Protein AF-A0A923PJF1-F1 (afdb_monomer_lite)

Radius of gyration: 16.53 Å; chains: 1; bounding box: 33×25×52 Å

pLDDT: mean 77.62, std 10.17, range [39.12, 89.81]

Secondary structure (DSSP, 8-state):
--SSTTHHHHHHHHHHHHHHHHHHHHHTTS-SS--TTS--PPPPHHHHHHHHHHHHHHHHHHHHHHHTT----HHHHHHHHHHHHHHHHHHHHHHHHHH-

Sequence (100 aa):
MLNNQTKFSKISLVSSLITMALFLNLILPMPKTIKASEVIAQPSIILVVAIEIFCLSGIIMTGLSFMKKEPSTWFQWVGGGLNILLFIIIFGSIIFARTV

Foldseek 3Di:
DPPPLCVLLVLLQVLLVVLVVLVCVVPVVDDPDDDVPDDPDDPDPVSLVVSVVSLVVSQVSLVVNVVVCRPDDPSSVVSNVSSVVSCCVSVVVVVVVVVD

Structure (mmCIF, N/CA/C/O backbone):
data_AF-A0A923PJF1-F1
#
_entry.id   AF-A0A923PJF1-F1
#
loop_
_atom_site.group_PDB
_atom_site.id
_atom_site.type_symbol
_atom_site.label_atom_id
_atom_site.label_alt_id
_atom_site.label_comp_id
_atom_site.label_asym_id
_atom_site.label_entity_id
_atom_site.label_seq_id
_atom_site.pdbx_PDB_ins_code
_atom_site.Cartn_x
_atom_site.Cartn_y
_atom_site.Cartn_z
_atom_site.occupancy
_atom_site.B_iso_or_equiv
_atom_site.auth_seq_id
_atom_site.auth_comp_id
_atom_site.auth_asym_id
_atom_site.auth_atom_id
_atom_site.pdbx_PDB_model_num
ATOM 1 N N . MET A 1 1 ? -20.569 13.002 21.932 1.00 39.12 1 MET A N 1
ATOM 2 C CA . MET A 1 1 ? -19.175 12.536 22.146 1.00 39.12 1 MET A CA 1
ATOM 3 C C . MET A 1 1 ? -18.828 11.332 21.245 1.00 39.12 1 MET A C 1
ATOM 5 O O . MET A 1 1 ? -18.411 10.302 21.750 1.00 39.12 1 MET A O 1
ATOM 9 N N . LEU A 1 2 ? -18.969 11.427 19.910 1.00 44.78 2 LEU A N 1
ATOM 10 C CA . LEU A 1 2 ? -18.808 10.263 19.004 1.00 44.78 2 LEU A CA 1
ATOM 11 C C . LEU A 1 2 ? -17.687 10.395 17.947 1.00 44.78 2 LEU A C 1
ATOM 13 O O . LEU A 1 2 ? -17.545 9.532 17.091 1.00 44.78 2 LEU A O 1
ATOM 17 N N . ASN A 1 3 ? -16.882 11.465 17.974 1.00 53.88 3 ASN A N 1
ATOM 18 C CA . ASN A 1 3 ? -15.999 11.805 16.844 1.00 53.88 3 ASN A CA 1
ATOM 19 C C . ASN A 1 3 ? -14.542 11.295 16.968 1.00 53.88 3 ASN A C 1
ATOM 21 O O . ASN A 1 3 ? -13.770 11.394 16.021 1.00 53.88 3 ASN A O 1
ATOM 25 N N . ASN A 1 4 ? -14.139 10.739 18.119 1.00 59.56 4 ASN A N 1
ATOM 26 C CA . ASN A 1 4 ? -12.747 10.309 18.346 1.00 59.56 4 ASN A CA 1
ATOM 27 C C . ASN A 1 4 ? -12.492 8.805 18.170 1.00 59.56 4 ASN A C 1
ATOM 29 O O . ASN A 1 4 ? -11.329 8.421 18.111 1.00 59.56 4 ASN A O 1
ATOM 33 N N . GLN A 1 5 ? -13.529 7.968 18.084 1.00 61.97 5 GLN A N 1
ATOM 34 C CA . GLN A 1 5 ? -13.367 6.505 18.099 1.00 61.97 5 GLN A CA 1
ATOM 35 C C . GLN A 1 5 ? -13.134 5.857 16.726 1.00 61.97 5 GLN A C 1
ATOM 37 O O . GLN A 1 5 ? -12.888 4.664 16.667 1.00 61.97 5 GLN A O 1
ATOM 42 N N . THR A 1 6 ? -13.219 6.611 15.626 1.00 65.06 6 THR A N 1
ATOM 43 C CA . THR A 1 6 ? -13.033 6.088 14.253 1.00 65.06 6 THR A CA 1
ATOM 44 C C . THR A 1 6 ? -11.901 6.788 13.505 1.00 65.06 6 THR A C 1
ATOM 46 O O . THR A 1 6 ? -11.846 6.778 12.274 1.00 65.06 6 THR A O 1
ATOM 49 N N . LYS A 1 7 ? -11.005 7.462 14.234 1.00 74.50 7 LYS A N 1
ATOM 50 C CA . LYS A 1 7 ? -9.936 8.263 13.628 1.00 74.50 7 LYS A CA 1
ATOM 51 C C . LYS A 1 7 ? -8.944 7.384 12.872 1.00 74.50 7 LYS A C 1
ATOM 53 O O . LYS A 1 7 ? -8.584 7.745 11.754 1.00 74.50 7 LYS A O 1
ATOM 58 N N . PHE A 1 8 ? -8.553 6.236 13.427 1.00 71.75 8 PHE A N 1
ATOM 59 C CA . PHE A 1 8 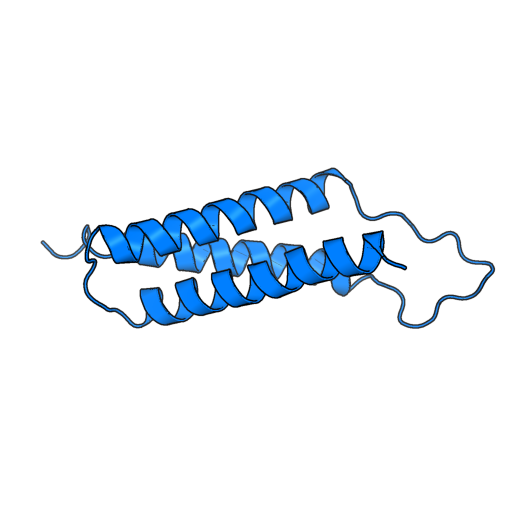? -7.592 5.351 12.763 1.00 71.75 8 PHE A CA 1
ATOM 60 C C . PHE A 1 8 ? -8.223 4.672 11.547 1.00 71.75 8 PHE A C 1
ATOM 62 O O . PHE A 1 8 ? -7.616 4.660 10.480 1.00 71.75 8 PHE A O 1
ATOM 69 N N . SER A 1 9 ? -9.477 4.230 11.660 1.00 67.31 9 SER A N 1
ATOM 70 C CA . SER A 1 9 ? -10.253 3.691 10.535 1.00 67.31 9 SER A CA 1
ATOM 71 C C . SER A 1 9 ? -10.389 4.682 9.367 1.00 67.31 9 SER A C 1
ATOM 73 O O . SER A 1 9 ? -10.186 4.314 8.211 1.00 67.31 9 SER A O 1
ATOM 75 N N . LYS A 1 10 ? -10.676 5.964 9.644 1.00 75.88 10 LYS A N 1
ATOM 76 C CA . LYS A 1 10 ? -10.760 7.007 8.603 1.00 75.88 10 LYS A CA 1
ATOM 77 C C . LYS A 1 10 ? -9.404 7.297 7.959 1.00 75.88 10 LYS A C 1
ATOM 79 O O . LYS A 1 10 ? -9.334 7.409 6.740 1.00 75.88 10 LYS A O 1
ATOM 84 N N . ILE A 1 11 ? -8.336 7.399 8.755 1.00 78.44 11 ILE A N 1
ATOM 85 C CA . ILE A 1 11 ? -6.973 7.617 8.243 1.00 78.44 11 ILE A CA 1
ATOM 86 C C . ILE A 1 11 ? -6.526 6.425 7.391 1.00 78.44 11 ILE A C 1
ATOM 88 O O . ILE A 1 11 ? -5.971 6.629 6.315 1.00 78.44 11 ILE A O 1
ATOM 92 N N . SER A 1 12 ? -6.825 5.197 7.823 1.00 73.69 12 SER A N 1
ATOM 93 C CA . SER A 1 12 ? -6.553 3.977 7.059 1.00 73.69 12 SER A CA 1
ATOM 94 C C . SER A 1 12 ? -7.248 4.014 5.695 1.00 73.69 12 SER A C 1
ATOM 96 O O . SER A 1 12 ? -6.588 3.847 4.669 1.00 73.69 12 SER A O 1
ATOM 98 N N . LEU A 1 13 ? -8.537 4.362 5.654 1.00 79.31 13 LEU A N 1
ATOM 99 C CA . LEU A 1 13 ? -9.274 4.489 4.397 1.00 79.31 13 LEU A CA 1
ATOM 100 C C . LEU A 1 13 ? -8.688 5.578 3.483 1.00 79.31 13 LEU A C 1
ATOM 102 O O . LEU A 1 13 ? -8.441 5.321 2.307 1.00 79.31 13 LEU A O 1
ATOM 106 N N . VAL A 1 14 ? -8.398 6.769 4.015 1.00 85.81 14 VAL A N 1
ATOM 107 C CA . VAL A 1 14 ? -7.772 7.849 3.233 1.00 85.81 14 VAL A CA 1
ATOM 108 C C . VAL A 1 14 ? -6.403 7.420 2.696 1.00 85.81 14 VAL A C 1
ATOM 110 O O . VAL A 1 14 ? -6.126 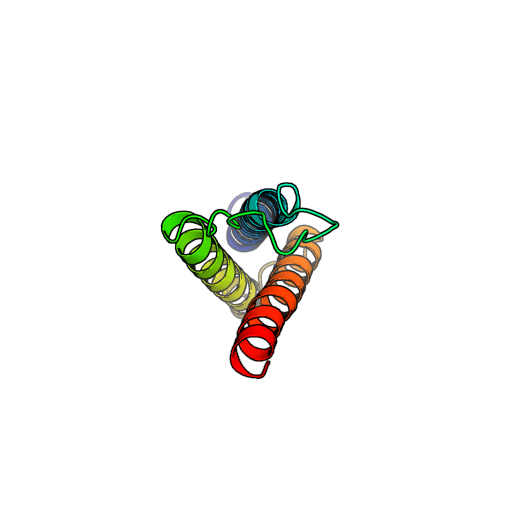7.630 1.518 1.00 85.81 14 VAL A O 1
ATOM 113 N N . SER A 1 15 ? -5.578 6.754 3.510 1.00 80.31 15 SER A N 1
ATOM 114 C CA . SER A 1 15 ? -4.278 6.232 3.066 1.00 80.31 15 SER A CA 1
ATOM 115 C C . SER A 1 15 ? -4.424 5.203 1.942 1.00 80.31 15 SER A C 1
ATOM 117 O O . SER A 1 15 ? -3.672 5.260 0.971 1.00 80.31 15 SER A O 1
ATOM 119 N N . SER A 1 16 ? -5.437 4.332 2.008 1.00 77.44 16 SER A N 1
ATOM 120 C CA . SER A 1 16 ? -5.695 3.328 0.971 1.00 77.44 16 SER A CA 1
ATOM 121 C C . SER A 1 16 ? -6.108 3.973 -0.355 1.00 77.44 16 SER A C 1
ATOM 123 O O . SER A 1 16 ? -5.620 3.579 -1.411 1.00 77.44 16 SER A O 1
ATOM 125 N N . LEU A 1 17 ? -6.924 5.033 -0.308 1.00 86.81 17 LEU A N 1
ATOM 126 C CA . LEU A 1 17 ? -7.335 5.788 -1.493 1.00 86.81 17 LEU A CA 1
ATOM 127 C C . LEU A 1 17 ? -6.160 6.540 -2.125 1.00 86.81 17 LEU A C 1
ATOM 129 O O . LEU A 1 17 ? -6.010 6.515 -3.344 1.00 86.81 17 LEU A O 1
ATOM 133 N N . ILE A 1 18 ? -5.307 7.165 -1.307 1.00 87.19 18 ILE A N 1
ATOM 134 C CA . ILE A 1 18 ? -4.088 7.834 -1.785 1.00 87.19 18 ILE 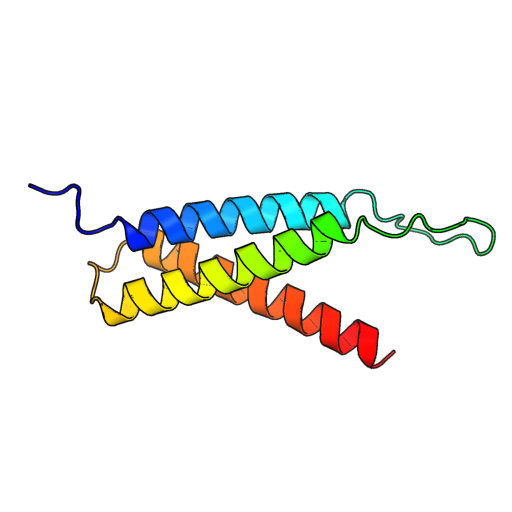A CA 1
ATOM 135 C C . ILE A 1 18 ? -3.146 6.813 -2.428 1.00 87.19 18 ILE A C 1
ATOM 137 O O . ILE A 1 18 ? -2.686 7.025 -3.547 1.00 87.19 18 ILE A O 1
ATOM 141 N N . THR A 1 19 ? -2.908 5.683 -1.761 1.00 82.62 19 THR A N 1
ATOM 142 C CA . THR A 1 19 ? -2.042 4.611 -2.274 1.00 82.62 19 THR A CA 1
ATOM 143 C C . THR A 1 19 ? -2.580 4.063 -3.595 1.00 82.62 19 THR A C 1
ATOM 145 O O . THR A 1 19 ? -1.821 3.908 -4.547 1.00 82.62 19 THR A O 1
ATOM 148 N N . MET A 1 20 ? -3.895 3.847 -3.698 1.00 84.25 20 MET A N 1
ATOM 149 C CA . MET A 1 20 ? -4.538 3.391 -4.931 1.00 84.25 20 MET A CA 1
ATOM 150 C C . MET A 1 20 ? -4.417 4.419 -6.063 1.00 84.25 20 MET A C 1
ATOM 152 O O . MET A 1 20 ? -4.128 4.044 -7.196 1.00 84.25 20 MET A O 1
ATOM 156 N N . ALA A 1 21 ? -4.589 5.711 -5.769 1.00 87.31 21 ALA A N 1
ATOM 157 C CA . ALA A 1 21 ? -4.434 6.776 -6.757 1.00 87.31 21 ALA A CA 1
ATOM 158 C C . ALA A 1 21 ? -2.989 6.875 -7.277 1.00 87.31 21 ALA A C 1
ATOM 160 O O . ALA A 1 21 ? -2.779 6.985 -8.486 1.00 87.31 21 ALA A O 1
ATOM 161 N N . LEU A 1 22 ? -1.997 6.785 -6.385 1.00 84.88 22 LEU A N 1
ATOM 162 C CA . LEU A 1 22 ? -0.581 6.766 -6.761 1.00 84.88 22 LEU A CA 1
ATOM 163 C C . LEU A 1 22 ? -0.235 5.521 -7.588 1.00 84.88 22 LEU A C 1
ATOM 165 O O . LEU A 1 22 ? 0.457 5.621 -8.598 1.00 84.88 22 LEU A O 1
ATOM 169 N N . PHE A 1 23 ? -0.766 4.360 -7.204 1.00 82.38 23 PHE A N 1
ATOM 170 C CA . PHE A 1 23 ? -0.557 3.108 -7.925 1.00 82.38 23 PHE A CA 1
ATOM 171 C C . PHE A 1 23 ? -1.181 3.134 -9.330 1.00 82.38 23 PHE A C 1
ATOM 173 O O . PHE A 1 23 ? -0.542 2.740 -10.304 1.00 82.38 23 PHE A O 1
ATOM 180 N N . LEU A 1 24 ? -2.394 3.677 -9.472 1.00 85.00 24 LEU A N 1
ATOM 181 C CA . LEU A 1 24 ? -3.028 3.890 -10.777 1.00 85.00 24 LEU A CA 1
ATOM 182 C C . LEU A 1 24 ? -2.235 4.863 -11.652 1.00 85.00 24 LEU A C 1
ATOM 184 O O . LEU A 1 24 ? -2.125 4.637 -12.855 1.00 85.00 24 LEU A O 1
ATOM 188 N N . ASN A 1 25 ? -1.651 5.909 -11.063 1.00 83.19 25 ASN A N 1
ATOM 189 C CA . ASN A 1 25 ? -0.777 6.838 -11.782 1.00 83.19 25 ASN A CA 1
ATOM 190 C C . ASN A 1 25 ? 0.470 6.133 -12.345 1.00 83.19 25 ASN A C 1
ATOM 192 O O . ASN A 1 25 ? 0.946 6.503 -13.409 1.00 83.19 25 ASN A O 1
ATOM 196 N N . LEU A 1 26 ? 0.955 5.082 -11.679 1.00 79.19 26 LEU A N 1
ATOM 197 C CA . LEU A 1 26 ? 2.080 4.280 -12.159 1.00 79.19 26 LEU A CA 1
ATOM 198 C C . LEU A 1 26 ? 1.676 3.315 -13.290 1.00 79.19 26 LEU A C 1
ATOM 200 O O . LEU A 1 26 ? 2.433 3.145 -14.242 1.00 79.19 26 LEU A O 1
ATOM 204 N N . ILE A 1 27 ? 0.483 2.711 -13.220 1.00 79.56 27 ILE A N 1
ATOM 205 C CA . ILE A 1 27 ? 0.028 1.700 -14.195 1.00 79.56 27 ILE A CA 1
ATOM 206 C C . ILE A 1 27 ? -0.581 2.309 -15.462 1.00 79.56 27 ILE A C 1
ATOM 208 O O . ILE A 1 27 ? -0.333 1.811 -16.557 1.00 79.56 27 ILE A O 1
ATOM 212 N N . LEU A 1 28 ? -1.397 3.360 -15.347 1.00 81.12 28 LEU A N 1
ATOM 213 C CA . LEU A 1 28 ? -2.107 3.955 -16.488 1.00 81.12 28 LEU A CA 1
ATOM 214 C C . LEU A 1 28 ? -1.204 4.402 -17.653 1.00 81.12 28 LEU A C 1
ATOM 216 O O . LEU A 1 28 ? -1.588 4.163 -18.799 1.00 81.12 28 LEU A O 1
ATOM 220 N N . PRO A 1 29 ? -0.037 5.032 -17.421 1.00 76.31 29 PRO A N 1
ATOM 221 C CA . PRO A 1 29 ? 0.862 5.420 -18.502 1.00 76.31 29 PRO A CA 1
ATOM 222 C C . PRO A 1 29 ? 1.721 4.257 -19.018 1.00 76.31 29 PRO A C 1
ATOM 224 O O . PRO A 1 29 ? 2.476 4.449 -19.969 1.00 76.31 29 PRO A O 1
ATOM 227 N N . MET A 1 30 ? 1.638 3.064 -18.416 1.00 70.88 30 MET A N 1
ATOM 228 C CA . MET A 1 30 ? 2.466 1.930 -18.809 1.00 70.88 30 MET A CA 1
ATOM 229 C C . MET A 1 30 ? 2.024 1.416 -20.194 1.00 70.88 30 MET A C 1
ATOM 231 O O . MET A 1 30 ? 0.854 1.058 -20.382 1.00 70.88 30 MET A O 1
ATOM 235 N N . PRO A 1 31 ? 2.922 1.391 -21.197 1.00 69.81 31 PRO A N 1
ATOM 236 C CA . PRO A 1 31 ? 2.557 1.010 -22.554 1.00 69.81 31 PRO A CA 1
ATOM 237 C C . PRO A 1 31 ? 2.156 -0.468 -22.606 1.00 69.81 31 PRO A C 1
ATOM 239 O O . PRO A 1 31 ? 2.895 -1.349 -22.174 1.00 69.81 31 PRO A O 1
ATOM 242 N N . LYS A 1 32 ? 0.982 -0.753 -23.184 1.00 68.94 32 LYS A N 1
ATOM 243 C CA . LYS A 1 32 ? 0.452 -2.125 -23.340 1.00 68.94 32 LYS A CA 1
ATOM 244 C C . LYS A 1 32 ? 1.274 -2.985 -24.304 1.00 68.94 32 LYS A C 1
ATOM 246 O O . LYS A 1 32 ? 1.158 -4.205 -24.298 1.00 68.94 32 LYS A O 1
ATOM 251 N N . THR A 1 33 ? 2.070 -2.346 -25.153 1.00 66.38 33 THR A N 1
ATOM 252 C CA . THR A 1 33 ? 2.900 -2.983 -26.173 1.00 66.38 33 THR A CA 1
ATOM 253 C C . THR A 1 33 ? 4.287 -2.368 -26.123 1.00 66.38 33 THR A C 1
ATOM 255 O O . THR A 1 33 ? 4.442 -1.192 -26.443 1.00 66.38 33 THR A O 1
ATOM 258 N N . ILE A 1 34 ? 5.289 -3.155 -25.740 1.00 62.25 34 ILE A N 1
ATOM 259 C CA . ILE A 1 34 ? 6.690 -2.736 -25.781 1.00 62.25 34 ILE A CA 1
ATOM 260 C C . ILE A 1 34 ? 7.200 -3.004 -27.199 1.00 62.25 34 ILE A C 1
ATOM 262 O O . ILE A 1 34 ? 7.376 -4.158 -27.592 1.00 62.25 34 ILE A O 1
ATOM 266 N N . LYS A 1 35 ? 7.425 -1.952 -27.991 1.00 58.88 35 LYS A N 1
ATOM 267 C CA . LYS A 1 35 ? 8.255 -2.067 -29.197 1.00 58.88 35 LYS A CA 1
ATOM 268 C C . LYS A 1 35 ? 9.716 -2.032 -28.755 1.00 58.88 35 LYS A C 1
ATOM 270 O O . LYS A 1 35 ? 10.099 -1.145 -28.003 1.00 58.88 35 LYS A O 1
ATOM 275 N N . ALA A 1 36 ? 10.537 -2.961 -29.247 1.00 59.53 36 ALA A N 1
ATOM 276 C CA . ALA A 1 36 ? 11.950 -3.100 -28.862 1.00 59.53 36 ALA A CA 1
ATOM 277 C C .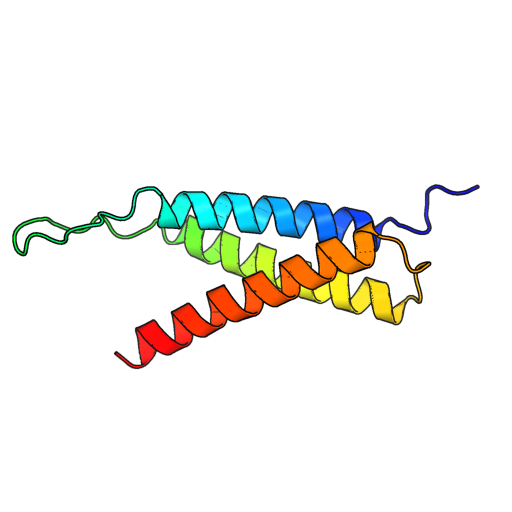 ALA A 1 36 ? 12.818 -1.843 -29.115 1.00 59.53 36 ALA A C 1
ATOM 279 O O . ALA A 1 36 ? 13.954 -1.775 -28.661 1.00 59.53 36 ALA A O 1
ATOM 280 N N . SER A 1 37 ? 12.291 -0.856 -29.842 1.00 61.66 37 SER A N 1
ATOM 281 C CA . SER A 1 37 ? 12.942 0.405 -30.194 1.00 61.66 37 SER A CA 1
ATOM 282 C C . SER A 1 37 ? 12.553 1.600 -29.310 1.00 61.66 37 SER A C 1
ATOM 284 O O . SER A 1 37 ? 13.105 2.681 -29.503 1.00 61.66 37 SER A O 1
ATOM 286 N N . GLU A 1 38 ? 11.601 1.459 -28.383 1.00 59.31 38 GLU A N 1
ATOM 287 C CA . GLU A 1 38 ? 11.166 2.568 -27.524 1.00 59.31 38 GLU A CA 1
ATOM 288 C C . GLU A 1 38 ? 11.935 2.572 -26.197 1.00 59.31 38 GLU A C 1
ATOM 290 O O . GLU A 1 38 ? 11.969 1.581 -25.467 1.00 59.31 38 GLU A O 1
ATOM 295 N N . VAL A 1 39 ? 12.552 3.713 -25.872 1.00 58.38 39 VAL A N 1
ATOM 296 C CA . VAL A 1 39 ? 13.154 3.945 -24.556 1.00 58.38 39 VAL A CA 1
ATOM 297 C C . VAL A 1 39 ? 12.016 4.037 -23.546 1.00 58.38 39 VAL A C 1
ATOM 299 O O . VAL A 1 39 ? 11.290 5.030 -23.502 1.00 58.38 39 VAL A O 1
ATOM 302 N N . ILE A 1 40 ? 11.845 2.987 -22.745 1.00 63.28 40 ILE A N 1
ATOM 303 C CA . ILE A 1 40 ? 10.876 2.971 -21.650 1.00 63.28 40 ILE A CA 1
ATOM 304 C C . ILE A 1 40 ? 11.317 4.033 -20.642 1.00 63.28 40 ILE A C 1
ATOM 306 O O . ILE A 1 40 ? 12.357 3.895 -19.994 1.00 63.28 40 ILE A O 1
ATOM 310 N N . ALA A 1 41 ? 10.535 5.106 -20.517 1.00 64.69 41 ALA A N 1
ATOM 311 C CA . ALA A 1 41 ? 10.746 6.088 -19.466 1.00 64.69 41 ALA A CA 1
ATOM 312 C C . ALA A 1 41 ? 10.621 5.376 -18.113 1.00 64.69 41 ALA A C 1
ATOM 314 O O . ALA A 1 41 ? 9.577 4.801 -17.800 1.00 64.69 41 ALA A O 1
ATOM 315 N N . GLN A 1 42 ? 11.699 5.377 -17.326 1.00 68.12 42 GLN A N 1
ATOM 316 C CA . GLN A 1 42 ? 11.656 4.798 -15.990 1.00 68.12 42 GLN A CA 1
ATOM 317 C C . GLN A 1 42 ? 10.656 5.581 -15.129 1.00 68.12 42 GLN A C 1
ATOM 319 O O . GLN A 1 42 ? 10.642 6.817 -15.179 1.00 68.12 42 GLN A O 1
ATOM 324 N N . PRO A 1 43 ? 9.822 4.892 -14.332 1.00 71.12 43 PRO A N 1
ATOM 325 C CA . PRO A 1 43 ? 8.949 5.565 -13.387 1.00 71.12 43 PRO A CA 1
ATOM 326 C C . PRO A 1 43 ? 9.784 6.393 -12.405 1.00 71.12 43 PRO A C 1
ATOM 328 O O . PRO A 1 43 ? 10.883 6.004 -12.007 1.00 71.12 43 PRO A O 1
ATOM 331 N N . SER A 1 44 ? 9.256 7.553 -12.010 1.00 80.31 44 SER A N 1
ATOM 332 C CA . SER A 1 44 ? 9.931 8.436 -11.058 1.00 80.31 44 SER A CA 1
ATOM 333 C C . SER A 1 44 ? 10.191 7.702 -9.742 1.00 80.31 44 SER A C 1
ATOM 335 O O . SER A 1 44 ? 9.253 7.247 -9.086 1.00 80.31 44 SER A O 1
ATOM 337 N N . ILE A 1 45 ? 11.460 7.634 -9.327 1.00 81.31 45 ILE A N 1
ATOM 338 C CA . ILE A 1 45 ? 11.886 6.984 -8.075 1.00 81.31 45 ILE A CA 1
ATOM 339 C C . ILE A 1 45 ? 11.124 7.565 -6.876 1.00 81.31 45 ILE A C 1
ATOM 341 O O . ILE A 1 45 ? 10.711 6.831 -5.983 1.00 81.31 45 ILE A O 1
ATOM 345 N N . ILE A 1 46 ? 10.860 8.876 -6.889 1.00 81.88 46 ILE A N 1
ATOM 346 C CA . ILE A 1 46 ? 10.102 9.571 -5.838 1.00 81.88 46 ILE A CA 1
ATOM 347 C C . ILE A 1 46 ? 8.684 9.002 -5.714 1.00 81.88 46 ILE A C 1
ATOM 349 O O . ILE A 1 46 ? 8.177 8.840 -4.606 1.00 81.88 46 ILE A O 1
ATOM 353 N N . LEU A 1 47 ? 8.047 8.680 -6.843 1.00 82.06 47 LEU A N 1
ATOM 354 C CA . LEU A 1 47 ? 6.688 8.147 -6.867 1.00 82.06 47 LEU A CA 1
ATOM 355 C C . LEU A 1 47 ? 6.647 6.717 -6.316 1.00 82.06 47 LEU A C 1
ATOM 357 O O . LEU A 1 47 ? 5.760 6.399 -5.527 1.00 82.06 47 LEU A O 1
ATOM 361 N N . VAL A 1 48 ? 7.636 5.888 -6.662 1.00 81.94 48 VAL A N 1
ATOM 362 C CA . VAL A 1 48 ? 7.768 4.524 -6.124 1.00 81.94 48 VAL A CA 1
ATOM 363 C C . VAL A 1 48 ? 7.976 4.556 -4.606 1.00 81.94 48 VAL A C 1
ATOM 365 O O . VAL A 1 48 ? 7.233 3.907 -3.873 1.00 81.94 48 VAL A O 1
ATOM 368 N N . VAL A 1 49 ? 8.905 5.386 -4.120 1.00 84.38 49 VAL A N 1
ATOM 369 C CA . VAL A 1 49 ? 9.168 5.547 -2.678 1.00 84.38 49 VAL A CA 1
ATOM 370 C C . VAL A 1 49 ? 7.930 6.062 -1.935 1.00 84.38 49 VAL A C 1
ATOM 372 O O . VAL A 1 49 ? 7.615 5.586 -0.845 1.00 84.38 49 VAL A O 1
ATOM 375 N N . ALA A 1 50 ? 7.184 7.005 -2.520 1.00 83.62 50 ALA A N 1
ATOM 376 C CA . ALA A 1 50 ? 5.945 7.494 -1.922 1.00 83.62 50 ALA A CA 1
ATOM 377 C C . ALA A 1 50 ? 4.899 6.375 -1.780 1.00 83.62 50 ALA A C 1
ATOM 379 O O . ALA A 1 50 ? 4.291 6.251 -0.716 1.00 83.62 50 ALA A O 1
ATOM 380 N N . ILE A 1 51 ? 4.718 5.538 -2.809 1.00 85.00 51 ILE A N 1
ATOM 381 C CA . ILE A 1 51 ? 3.801 4.387 -2.762 1.00 85.00 51 ILE A CA 1
ATOM 382 C C . ILE A 1 51 ? 4.179 3.437 -1.622 1.00 85.00 51 ILE A C 1
ATOM 384 O O . ILE A 1 51 ? 3.301 3.032 -0.860 1.00 85.00 51 ILE A O 1
ATOM 388 N N . GLU A 1 52 ? 5.464 3.118 -1.461 1.00 84.94 52 GLU A N 1
ATOM 389 C CA . GLU A 1 52 ? 5.936 2.231 -0.390 1.00 84.94 52 GLU A CA 1
ATOM 390 C C . GLU A 1 52 ? 5.653 2.808 1.005 1.00 84.94 52 GLU A C 1
ATOM 392 O O . GLU A 1 52 ? 5.098 2.114 1.861 1.00 84.94 52 GLU A O 1
ATOM 397 N N . ILE A 1 53 ? 5.957 4.092 1.229 1.00 88.75 53 ILE A N 1
ATOM 398 C CA . ILE A 1 53 ? 5.712 4.767 2.514 1.00 88.75 53 ILE A CA 1
ATOM 399 C C . ILE A 1 53 ? 4.210 4.809 2.836 1.00 88.75 53 ILE A C 1
ATOM 401 O O . ILE A 1 53 ? 3.798 4.506 3.963 1.00 88.75 53 ILE A O 1
ATOM 405 N N . PHE A 1 54 ? 3.368 5.164 1.860 1.00 86.31 54 PHE A N 1
ATOM 406 C CA . PHE A 1 54 ? 1.918 5.214 2.059 1.00 86.31 54 PHE A CA 1
ATOM 407 C C . PHE A 1 54 ? 1.321 3.822 2.285 1.00 86.31 54 PHE A C 1
ATOM 409 O O . PHE A 1 54 ? 0.481 3.658 3.169 1.00 86.31 54 PHE A O 1
ATOM 416 N N . CYS A 1 55 ? 1.817 2.805 1.583 1.00 87.25 55 CYS A N 1
ATOM 417 C CA . CYS A 1 55 ? 1.387 1.428 1.774 1.00 87.25 55 CYS A CA 1
ATOM 418 C C . CYS A 1 55 ? 1.755 0.902 3.174 1.00 87.25 55 CYS A C 1
ATOM 420 O O . CYS A 1 55 ? 0.892 0.393 3.894 1.00 87.25 55 CYS A O 1
ATOM 422 N N . LEU A 1 56 ? 3.006 1.098 3.613 1.00 88.38 56 LEU A N 1
ATOM 423 C CA . LEU A 1 56 ? 3.457 0.697 4.950 1.00 88.38 56 LEU A CA 1
ATOM 424 C C . LEU A 1 56 ? 2.685 1.425 6.053 1.00 88.38 56 LEU A C 1
ATOM 426 O O . LEU A 1 56 ? 2.227 0.797 7.009 1.00 88.38 56 LEU A O 1
ATOM 430 N N . SER A 1 57 ? 2.492 2.738 5.914 1.00 86.69 57 SER A N 1
ATOM 431 C CA . SER A 1 57 ? 1.711 3.507 6.887 1.00 86.69 57 SER A CA 1
ATOM 432 C C . SER A 1 57 ? 0.242 3.066 6.929 1.00 86.69 57 SER A C 1
ATOM 434 O O . SER A 1 57 ? -0.315 2.954 8.022 1.00 86.69 57 SER A O 1
ATOM 436 N N . GLY A 1 58 ? -0.366 2.719 5.789 1.00 84.31 58 GLY A N 1
ATOM 437 C CA . GLY A 1 58 ? -1.720 2.163 5.717 1.00 84.31 58 GLY A CA 1
ATOM 438 C C . GLY A 1 58 ? -1.860 0.822 6.442 1.00 84.31 58 GLY A C 1
ATOM 439 O O . GLY A 1 58 ? -2.812 0.624 7.207 1.00 84.31 58 GLY A O 1
ATOM 440 N N . ILE A 1 59 ? -0.879 -0.074 6.297 1.00 87.75 59 ILE A N 1
ATOM 441 C CA . ILE A 1 59 ? -0.827 -1.349 7.033 1.00 87.75 59 ILE A CA 1
ATOM 442 C C . ILE A 1 59 ? -0.664 -1.120 8.538 1.00 87.75 59 ILE A C 1
ATOM 444 O O . ILE A 1 59 ? -1.407 -1.707 9.327 1.00 87.75 59 ILE A O 1
ATOM 448 N N . ILE A 1 60 ? 0.239 -0.225 8.950 1.00 87.12 60 ILE A N 1
ATOM 449 C CA . ILE A 1 60 ? 0.444 0.108 10.368 1.00 87.12 60 ILE A CA 1
ATOM 450 C C . ILE A 1 60 ? -0.843 0.679 10.975 1.00 87.12 60 ILE A C 1
ATOM 452 O O . ILE A 1 60 ? -1.271 0.237 12.041 1.00 87.12 60 ILE A O 1
ATOM 456 N N . MET A 1 61 ? -1.504 1.618 10.291 1.00 82.62 61 MET A N 1
ATOM 457 C CA . MET A 1 61 ? -2.768 2.206 10.754 1.00 82.62 61 MET A CA 1
ATOM 458 C C . MET A 1 61 ? -3.891 1.170 10.834 1.00 82.62 61 MET A C 1
ATOM 460 O O . MET A 1 61 ? -4.699 1.204 11.763 1.00 82.62 61 MET A O 1
ATOM 464 N N . THR A 1 62 ? -3.917 0.219 9.901 1.00 83.62 62 THR A N 1
ATOM 465 C CA . THR A 1 62 ? -4.852 -0.910 9.920 1.00 83.62 62 THR A CA 1
ATOM 466 C C . THR A 1 62 ? -4.606 -1.800 11.141 1.00 83.62 62 THR A C 1
ATOM 468 O O . THR A 1 62 ? -5.540 -2.064 11.898 1.00 83.62 62 THR A O 1
ATOM 471 N N . GLY A 1 63 ? -3.352 -2.182 11.406 1.00 83.19 63 GLY A N 1
ATOM 472 C CA . GLY A 1 63 ? -2.978 -2.941 12.604 1.00 83.19 63 GLY A CA 1
ATOM 473 C C . GLY A 1 63 ? -3.339 -2.207 13.899 1.00 83.19 63 GLY A C 1
ATOM 474 O O . GLY A 1 63 ? -3.961 -2.786 14.790 1.00 83.19 63 GLY A O 1
ATOM 475 N N . LEU A 1 64 ? -3.044 -0.906 13.977 1.00 81.75 64 LEU A N 1
ATOM 476 C CA . LEU A 1 64 ? -3.395 -0.064 15.123 1.00 81.75 64 LEU A CA 1
ATOM 477 C C . LEU A 1 64 ? -4.911 0.042 15.341 1.00 81.75 64 LEU A C 1
ATOM 479 O O . LEU A 1 64 ? -5.346 0.053 16.494 1.00 81.75 64 LEU A O 1
ATOM 483 N N . SER A 1 65 ? -5.712 0.085 14.273 1.00 79.94 65 SER A N 1
ATOM 484 C CA . SER A 1 65 ? -7.179 0.101 14.362 1.00 79.94 65 SER A CA 1
ATOM 485 C C . SER A 1 65 ? -7.722 -1.187 15.002 1.00 79.94 65 SER A C 1
ATOM 487 O O . SER A 1 65 ? -8.582 -1.123 15.885 1.00 79.94 65 SER A O 1
ATOM 489 N N . PHE A 1 66 ? -7.150 -2.351 14.661 1.00 79.81 66 PHE A N 1
ATOM 490 C CA . PHE A 1 66 ? -7.492 -3.625 15.307 1.00 79.81 66 PHE A CA 1
ATOM 491 C C . PHE A 1 66 ? -6.986 -3.714 16.755 1.00 79.81 66 PHE A C 1
ATOM 493 O O . PHE A 1 66 ? -7.741 -4.108 17.645 1.00 79.81 66 PHE A O 1
ATOM 500 N N . MET A 1 67 ? -5.741 -3.304 17.024 1.00 83.12 67 MET A N 1
ATOM 501 C CA . MET A 1 67 ? -5.146 -3.371 18.368 1.00 83.12 67 MET A CA 1
ATOM 502 C C . MET A 1 67 ? -5.847 -2.454 19.374 1.00 83.12 67 MET A C 1
ATOM 504 O O . MET A 1 67 ? -6.033 -2.833 20.530 1.00 83.12 67 MET A O 1
ATOM 508 N N . LYS A 1 68 ? -6.270 -1.257 18.946 1.00 79.69 68 LYS A N 1
ATOM 509 C CA . LYS A 1 68 ? -7.009 -0.317 19.801 1.00 79.69 68 LYS A CA 1
ATOM 510 C C . LYS A 1 68 ? -8.482 -0.676 19.987 1.00 79.69 68 LYS A C 1
ATOM 512 O O . LYS A 1 68 ? -9.175 0.064 20.683 1.00 79.69 68 LYS A O 1
ATOM 517 N N . LYS A 1 69 ? -8.947 -1.797 19.414 1.00 72.69 69 LYS A N 1
ATOM 518 C CA . LYS A 1 69 ? -10.348 -2.239 19.458 1.00 72.69 69 LYS A CA 1
ATOM 519 C C . LYS A 1 69 ? -11.306 -1.103 19.079 1.00 72.69 69 LYS A C 1
ATOM 521 O O . LYS A 1 69 ? -12.292 -0.868 19.778 1.00 72.69 69 LYS A O 1
ATOM 526 N N . GLU A 1 70 ? -10.997 -0.369 18.002 1.00 71.81 70 GLU A N 1
ATOM 527 C CA . GLU A 1 70 ? -11.974 0.576 17.451 1.00 71.81 70 GLU A CA 1
ATOM 528 C C . GLU A 1 70 ? -13.273 -0.185 17.117 1.00 71.81 70 GLU A C 1
ATOM 530 O O . GLU A 1 70 ? -13.218 -1.366 16.751 1.00 71.81 70 GLU A O 1
ATOM 535 N N . PRO A 1 71 ? -14.452 0.447 17.274 1.00 71.94 71 PRO A N 1
ATOM 536 C CA . PRO A 1 71 ? -15.709 -0.177 16.898 1.00 71.94 71 PRO A CA 1
ATOM 537 C C . PRO A 1 71 ? -15.628 -0.624 15.440 1.00 71.94 71 PRO A C 1
ATOM 539 O O . PRO A 1 71 ? -15.247 0.160 14.567 1.00 71.94 71 PRO A O 1
ATOM 542 N N . SER A 1 72 ? -15.989 -1.887 15.200 1.00 70.62 72 SER A N 1
ATOM 543 C CA . SER A 1 72 ? -15.906 -2.511 13.883 1.00 70.62 72 SER A CA 1
ATOM 544 C C . SER A 1 72 ? -16.871 -1.823 12.925 1.00 70.62 72 SER A C 1
ATOM 546 O O . SER A 1 72 ? -18.060 -2.127 12.864 1.00 70.62 72 SER A O 1
ATOM 548 N N . THR A 1 73 ? -16.359 -0.818 12.225 1.00 77.69 73 THR A N 1
ATOM 549 C CA . THR A 1 73 ? -17.115 -0.028 11.258 1.00 77.69 73 THR A CA 1
ATOM 550 C C . THR A 1 73 ? -16.781 -0.487 9.850 1.00 77.69 73 THR A C 1
ATOM 552 O O . THR A 1 73 ? -15.701 -1.015 9.586 1.00 77.69 73 THR A O 1
ATOM 555 N N . TRP A 1 74 ? -17.697 -0.241 8.913 1.00 74.62 74 TRP A N 1
ATOM 556 C CA . TRP A 1 74 ? -17.477 -0.528 7.495 1.00 74.62 74 TRP A CA 1
ATOM 557 C C . TRP A 1 74 ? -16.162 0.083 6.972 1.00 74.62 74 TRP A C 1
ATOM 559 O O . TRP A 1 74 ? -15.442 -0.553 6.211 1.00 74.62 74 TRP A O 1
ATOM 569 N N . PHE A 1 75 ? -15.779 1.264 7.473 1.00 72.56 75 PHE A N 1
ATOM 570 C CA . PHE A 1 75 ? -14.513 1.925 7.137 1.00 72.56 75 PHE A CA 1
ATOM 571 C C . PHE A 1 75 ? -13.267 1.130 7.548 1.00 72.56 75 PHE A C 1
ATOM 573 O O . PHE A 1 75 ? -12.286 1.134 6.810 1.00 72.56 75 PHE A O 1
ATOM 580 N N . GLN A 1 76 ? -13.300 0.439 8.691 1.00 77.25 76 GLN A N 1
ATOM 581 C CA . GLN A 1 76 ? -12.187 -0.394 9.153 1.00 77.25 76 GLN A CA 1
ATOM 582 C C . GLN A 1 76 ? -11.992 -1.606 8.239 1.00 77.25 76 GLN A C 1
ATOM 584 O O . GLN 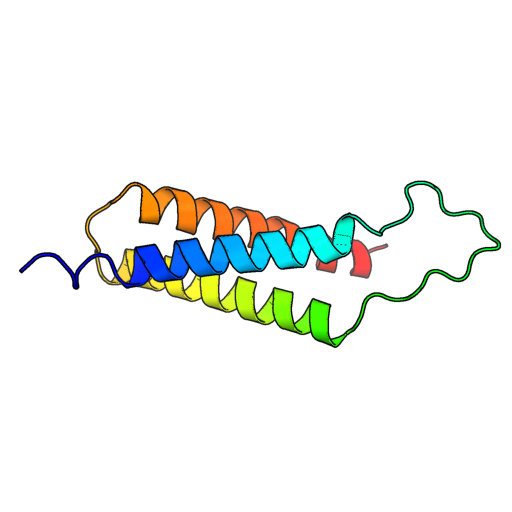A 1 76 ? -10.867 -1.910 7.847 1.00 77.25 76 GLN A O 1
ATOM 589 N N . TRP A 1 77 ? -13.090 -2.271 7.870 1.00 78.88 77 TRP A N 1
ATOM 590 C CA . TRP A 1 77 ? -13.054 -3.442 6.993 1.00 78.88 77 TRP A CA 1
ATOM 591 C C . TRP A 1 77 ? -12.640 -3.087 5.570 1.00 78.88 77 TRP A C 1
ATOM 593 O O . TRP A 1 77 ? -11.757 -3.734 5.015 1.00 78.88 77 TRP A O 1
ATOM 603 N N . VAL A 1 78 ? -13.232 -2.040 4.991 1.00 82.81 78 VAL A N 1
ATOM 604 C CA . VAL A 1 78 ? -12.913 -1.615 3.622 1.00 82.81 78 VAL A CA 1
ATOM 605 C C . VAL A 1 78 ? -11.502 -1.040 3.541 1.00 82.81 78 VAL A C 1
ATOM 607 O O . VAL A 1 78 ? -10.729 -1.462 2.687 1.00 82.81 78 VAL A O 1
ATOM 610 N N . GLY A 1 79 ? -11.137 -0.122 4.443 1.00 81.19 79 GLY A N 1
ATOM 611 C CA . GLY A 1 79 ? -9.805 0.486 4.456 1.00 81.19 79 GLY A CA 1
ATOM 612 C C . GLY A 1 79 ? -8.707 -0.532 4.758 1.00 81.19 79 GLY A C 1
ATOM 613 O O . GLY A 1 79 ? -7.693 -0.577 4.064 1.00 81.19 79 GLY A O 1
ATOM 614 N N . GLY A 1 80 ? -8.933 -1.404 5.744 1.00 84.31 80 GLY A N 1
ATOM 615 C CA . GLY A 1 80 ? -7.998 -2.472 6.082 1.00 84.31 80 GLY A CA 1
ATOM 616 C C . GLY A 1 80 ? -7.855 -3.508 4.970 1.00 84.31 80 GLY A C 1
ATOM 617 O O . GLY A 1 80 ? -6.734 -3.850 4.600 1.00 84.31 80 GLY A O 1
ATOM 618 N N . GLY A 1 81 ? -8.970 -3.955 4.387 1.00 86.38 81 GLY A N 1
ATOM 619 C CA . GLY A 1 81 ? -8.970 -4.887 3.259 1.00 86.38 81 GLY A CA 1
ATOM 620 C C . GLY A 1 81 ? -8.241 -4.326 2.037 1.00 86.38 81 GLY A C 1
ATOM 621 O O . GLY A 1 81 ? -7.401 -5.016 1.461 1.00 86.38 81 GLY A O 1
ATOM 622 N N . LEU A 1 82 ? -8.494 -3.061 1.684 1.00 86.44 82 LEU A N 1
ATOM 623 C CA . LEU A 1 82 ? -7.793 -2.383 0.590 1.00 86.44 82 LEU A CA 1
ATOM 624 C C . LEU A 1 82 ? -6.296 -2.244 0.864 1.00 86.44 82 LEU A C 1
ATOM 626 O O . LEU A 1 82 ? -5.500 -2.542 -0.021 1.00 86.44 82 LEU A O 1
ATOM 630 N N . ASN A 1 83 ? -5.897 -1.837 2.072 1.00 87.69 83 ASN A N 1
ATOM 631 C CA . ASN A 1 83 ? -4.480 -1.720 2.418 1.00 87.69 83 ASN A CA 1
ATOM 632 C C . ASN A 1 83 ? -3.758 -3.070 2.344 1.00 87.69 83 ASN A C 1
ATOM 634 O O . ASN A 1 83 ? -2.662 -3.133 1.793 1.00 87.69 83 ASN A O 1
ATOM 638 N N . ILE A 1 84 ? -4.377 -4.151 2.831 1.00 89.06 84 ILE A N 1
ATOM 639 C CA . ILE A 1 84 ? -3.818 -5.509 2.733 1.00 89.06 84 ILE A CA 1
ATOM 640 C C . ILE A 1 84 ? -3.682 -5.936 1.268 1.00 89.06 84 ILE A C 1
ATOM 642 O O . ILE A 1 84 ? -2.628 -6.427 0.868 1.00 89.06 84 ILE A O 1
ATOM 646 N N . LEU A 1 85 ? -4.718 -5.722 0.454 1.00 88.56 85 LEU A N 1
ATOM 647 C CA . LEU A 1 85 ? -4.697 -6.072 -0.965 1.00 88.56 85 LEU A CA 1
ATOM 648 C C . LEU A 1 85 ? -3.618 -5.287 -1.727 1.00 88.56 85 LEU A C 1
ATOM 650 O O . LEU A 1 85 ? -2.829 -5.884 -2.458 1.00 88.56 85 LEU A O 1
ATOM 654 N N . LEU A 1 86 ? -3.536 -3.971 -1.512 1.00 86.62 86 LEU A N 1
ATOM 655 C CA . LEU A 1 86 ? -2.505 -3.117 -2.104 1.00 86.62 86 LEU A CA 1
ATOM 656 C C . LEU A 1 86 ? -1.102 -3.545 -1.668 1.00 86.62 86 LEU A C 1
ATOM 658 O O . LEU A 1 86 ? -0.203 -3.604 -2.502 1.00 86.62 86 LEU A O 1
ATOM 662 N N . PHE A 1 87 ? -0.922 -3.903 -0.396 1.00 88.75 87 PHE A N 1
ATOM 663 C CA . PHE A 1 87 ? 0.354 -4.399 0.110 1.00 88.75 87 PHE A CA 1
ATOM 664 C C . PHE A 1 87 ? 0.783 -5.693 -0.583 1.00 88.75 87 PHE A C 1
ATOM 666 O O . PHE A 1 87 ? 1.918 -5.781 -1.044 1.00 88.75 87 PHE A O 1
ATOM 673 N N . ILE A 1 88 ? -0.121 -6.666 -0.732 1.00 89.81 88 ILE A N 1
ATOM 674 C CA . ILE A 1 88 ? 0.171 -7.920 -1.442 1.00 89.81 88 ILE A CA 1
ATOM 675 C C . ILE A 1 88 ? 0.549 -7.644 -2.902 1.00 89.81 88 ILE A C 1
ATOM 677 O O . ILE A 1 88 ? 1.515 -8.221 -3.397 1.00 89.81 88 ILE A O 1
ATOM 681 N N . ILE A 1 89 ? -0.173 -6.751 -3.585 1.00 87.50 89 ILE A N 1
ATOM 682 C CA . ILE A 1 89 ? 0.104 -6.406 -4.987 1.00 87.50 89 ILE A CA 1
ATOM 683 C C . ILE A 1 89 ? 1.471 -5.730 -5.127 1.00 87.50 89 ILE A C 1
ATOM 685 O O . ILE A 1 89 ? 2.266 -6.137 -5.975 1.00 87.50 89 ILE A O 1
ATOM 689 N N . ILE A 1 90 ? 1.764 -4.719 -4.305 1.00 85.56 90 ILE A N 1
ATOM 690 C CA . ILE A 1 90 ? 3.029 -3.973 -4.366 1.00 85.56 90 ILE A CA 1
ATOM 691 C C . ILE A 1 90 ? 4.196 -4.902 -4.022 1.00 85.56 90 ILE A C 1
ATOM 693 O O . ILE A 1 90 ? 5.150 -5.008 -4.792 1.00 85.56 90 ILE A O 1
ATOM 697 N N . PHE A 1 91 ? 4.102 -5.633 -2.911 1.00 86.50 91 PHE A N 1
ATOM 698 C CA . PHE A 1 91 ? 5.168 -6.525 -2.462 1.00 86.50 91 PHE A CA 1
ATOM 699 C C . PHE A 1 91 ? 5.377 -7.700 -3.427 1.00 86.50 91 PHE A C 1
ATOM 701 O O . PHE A 1 91 ? 6.513 -8.039 -3.760 1.00 86.50 91 PHE A O 1
ATOM 708 N N . GLY A 1 92 ? 4.289 -8.275 -3.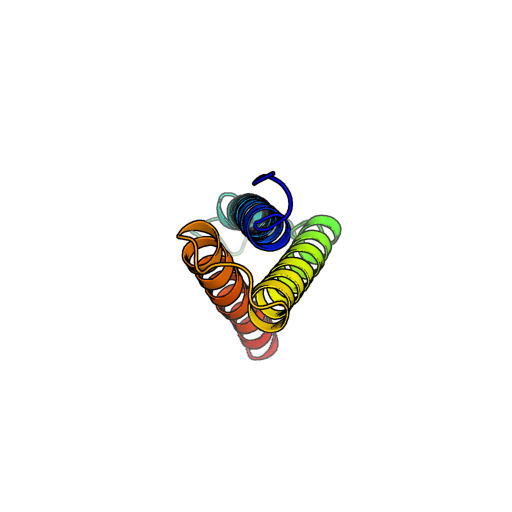949 1.00 86.06 92 GLY A N 1
ATOM 709 C CA . GLY A 1 92 ? 4.335 -9.309 -4.980 1.00 86.06 92 GLY A CA 1
ATOM 710 C C . GLY A 1 92 ? 4.987 -8.818 -6.273 1.00 86.06 92 GLY A C 1
ATOM 711 O O . GLY A 1 92 ? 5.805 -9.531 -6.850 1.00 86.06 92 GLY A O 1
ATOM 712 N N . SER A 1 93 ? 4.705 -7.577 -6.683 1.00 82.94 93 SER A N 1
ATOM 713 C CA . SER A 1 93 ? 5.331 -6.958 -7.860 1.00 82.94 93 SER A CA 1
ATOM 714 C C . SER A 1 93 ? 6.839 -6.762 -7.673 1.00 82.94 93 SER A C 1
ATOM 716 O O . SER A 1 93 ? 7.605 -7.032 -8.595 1.00 82.94 93 SER A O 1
ATOM 718 N N . ILE A 1 94 ? 7.280 -6.354 -6.477 1.00 83.50 94 ILE A N 1
ATOM 719 C CA . ILE A 1 94 ? 8.707 -6.197 -6.146 1.00 83.50 94 ILE A CA 1
ATOM 720 C C . ILE A 1 94 ? 9.432 -7.547 -6.203 1.00 83.50 94 ILE A C 1
ATOM 722 O O . ILE A 1 94 ? 10.504 -7.641 -6.801 1.00 83.50 94 ILE A O 1
ATOM 726 N N . ILE A 1 95 ? 8.857 -8.599 -5.606 1.00 85.12 95 ILE A N 1
ATOM 727 C CA . ILE A 1 95 ? 9.444 -9.950 -5.637 1.00 85.12 95 ILE A CA 1
ATOM 728 C C . ILE A 1 95 ? 9.515 -10.470 -7.073 1.00 85.12 95 ILE A C 1
ATOM 730 O O . ILE A 1 95 ? 10.554 -10.984 -7.488 1.00 85.12 95 ILE A O 1
ATOM 734 N N . PHE A 1 96 ? 8.433 -10.320 -7.838 1.00 81.94 96 PHE A N 1
ATOM 735 C CA . PHE A 1 96 ? 8.386 -10.747 -9.232 1.00 81.94 96 PHE A CA 1
ATOM 736 C C . PHE A 1 96 ? 9.465 -10.045 -10.067 1.00 81.94 96 PHE A C 1
ATOM 738 O O . PHE A 1 96 ? 10.250 -10.720 -10.725 1.00 81.94 96 PHE A O 1
ATOM 745 N N . ALA A 1 97 ? 9.584 -8.718 -9.953 1.00 80.00 97 ALA A N 1
ATOM 746 C CA . ALA A 1 97 ? 10.597 -7.931 -10.660 1.00 80.00 97 ALA A CA 1
ATOM 747 C C . ALA A 1 97 ? 12.044 -8.228 -10.224 1.00 80.00 97 ALA A C 1
ATOM 749 O O . ALA A 1 97 ? 12.978 -7.914 -10.949 1.00 80.00 97 ALA A O 1
ATOM 750 N N . ARG A 1 98 ? 12.248 -8.785 -9.025 1.00 76.69 98 ARG A N 1
ATOM 751 C CA . ARG A 1 98 ? 13.561 -9.257 -8.554 1.00 76.69 98 ARG A CA 1
ATOM 752 C C . ARG A 1 98 ? 13.909 -10.659 -9.052 1.00 76.69 98 ARG A C 1
ATOM 754 O O . ARG A 1 98 ? 15.085 -11.007 -9.046 1.00 76.69 98 ARG A O 1
ATOM 761 N N . THR A 1 99 ? 12.901 -11.471 -9.363 1.00 79.25 99 THR A N 1
ATOM 762 C CA . THR A 1 99 ? 13.066 -12.892 -9.705 1.00 79.25 99 THR A CA 1
ATOM 763 C C . THR A 1 99 ? 13.223 -13.105 -11.209 1.00 79.25 99 THR A C 1
ATOM 765 O O . THR A 1 99 ? 13.921 -14.032 -11.614 1.00 79.25 99 THR A O 1
ATOM 768 N N . VAL A 1 100 ? 12.558 -12.273 -12.014 1.00 60.00 100 VAL A N 1
ATOM 769 C CA . VAL A 1 100 ? 12.632 -12.253 -13.485 1.00 60.00 100 VAL A CA 1
ATOM 770 C C . VAL A 1 100 ? 13.732 -11.304 -13.937 1.00 60.00 100 VAL A C 1
ATOM 772 O O . VAL A 1 100 ? 14.465 -11.680 -14.877 1.00 60.00 100 VAL A O 1
#

Organism: NCBI:txid1517758